Protein AF-A0A731MFJ1-F1 (afdb_monomer_lite)

Radius of gyration: 36.78 Å; chains: 1; bounding box: 55×28×122 Å

Secondary structure (DSSP, 8-state):
------------S-SSSSSS---HHHHHHHHHHHHHHHHHHHHHHHHHHHHHHHHHHHHHHHHHHHHHHHHHHHHHHHTT--HHHHHHHH---HHHHHHH-TT--

Structure (mmCIF, N/CA/C/O backbone):
data_AF-A0A731MFJ1-F1
#
_entry.id   AF-A0A731MFJ1-F1
#
loop_
_atom_site.group_PDB
_atom_site.id
_atom_site.type_symbol
_atom_site.label_atom_id
_atom_site.label_alt_id
_atom_site.label_comp_id
_atom_site.label_asym_id
_atom_site.label_entity_id
_atom_site.label_seq_id
_atom_site.pdbx_PDB_ins_code
_atom_site.Cartn_x
_atom_site.Cartn_y
_atom_site.Cartn_z
_atom_site.occupancy
_atom_site.B_iso_or_equiv
_atom_site.auth_seq_id
_atom_site.auth_comp_id
_atom_site.auth_asym_id
_atom_site.auth_atom_id
_atom_site.pdbx_PDB_model_num
ATOM 1 N N . MET A 1 1 ? -2.273 -7.564 -96.446 1.00 36.81 1 MET A N 1
ATOM 2 C CA . MET A 1 1 ? -1.324 -8.551 -95.887 1.00 36.81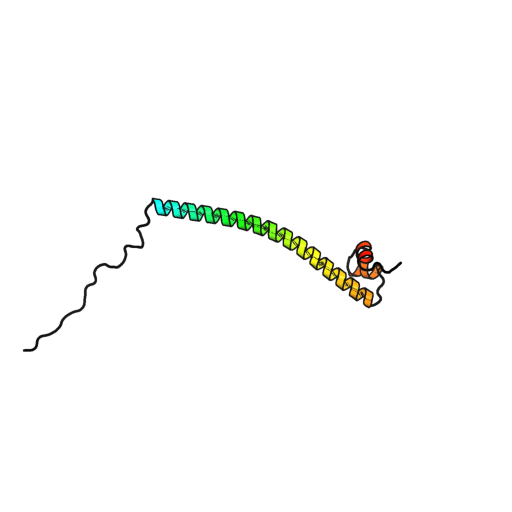 1 MET A CA 1
ATOM 3 C C . MET A 1 1 ? -1.504 -8.594 -94.372 1.00 36.81 1 MET A C 1
ATOM 5 O O . MET A 1 1 ? -1.485 -7.542 -93.750 1.00 36.81 1 MET A O 1
ATOM 9 N N . ARG A 1 2 ? -1.787 -9.775 -93.806 1.00 43.38 2 ARG A N 1
ATOM 10 C CA . ARG A 1 2 ? -1.858 -10.062 -92.358 1.00 43.38 2 ARG A CA 1
ATOM 11 C C . ARG A 1 2 ? -0.536 -10.711 -91.938 1.00 43.38 2 ARG A C 1
ATOM 13 O O . ARG A 1 2 ? -0.159 -11.627 -92.650 1.00 43.38 2 ARG A O 1
ATOM 20 N N . THR A 1 3 ? 0.050 -10.343 -90.794 1.00 36.81 3 THR A N 1
ATOM 21 C CA . THR A 1 3 ? 0.952 -11.179 -89.951 1.00 36.81 3 THR A CA 1
ATOM 22 C C . THR A 1 3 ? 1.199 -10.428 -88.626 1.00 36.81 3 THR A C 1
ATOM 24 O O . THR A 1 3 ? 1.773 -9.349 -88.647 1.00 36.81 3 THR A O 1
ATOM 27 N N . ALA A 1 4 ? 0.532 -10.769 -87.518 1.00 37.59 4 ALA A N 1
ATOM 28 C CA . ALA A 1 4 ? 0.879 -11.792 -86.510 1.00 37.59 4 ALA A CA 1
ATOM 29 C C . ALA A 1 4 ? 1.748 -11.244 -85.344 1.00 37.59 4 ALA A C 1
ATOM 31 O O . ALA A 1 4 ? 2.881 -10.827 -85.548 1.00 37.59 4 ALA A O 1
ATOM 32 N N . LYS A 1 5 ? 1.204 -11.266 -84.111 1.00 44.53 5 LYS A N 1
ATOM 33 C CA . LYS A 1 5 ? 1.943 -11.093 -82.838 1.00 44.53 5 LYS A CA 1
ATOM 34 C C . LYS A 1 5 ? 2.640 -12.409 -82.456 1.00 44.53 5 LYS A C 1
ATOM 36 O O . LYS A 1 5 ? 2.030 -13.463 -82.618 1.00 44.53 5 LYS A O 1
ATOM 41 N N . PRO A 1 6 ? 3.853 -12.352 -81.889 1.00 44.69 6 PRO A N 1
ATOM 42 C CA . PRO A 1 6 ? 4.123 -12.888 -80.536 1.00 44.69 6 PRO A CA 1
ATOM 43 C C . PRO A 1 6 ? 5.119 -11.957 -79.787 1.00 44.69 6 PRO A C 1
ATOM 45 O O . PRO A 1 6 ? 5.695 -11.073 -80.397 1.00 44.69 6 PRO A O 1
ATOM 48 N N . GLY A 1 7 ? 5.392 -11.982 -78.484 1.00 36.66 7 GLY A N 1
ATOM 49 C CA . GLY A 1 7 ? 5.159 -12.915 -77.393 1.00 36.66 7 GLY A CA 1
ATOM 50 C C . GLY A 1 7 ? 5.625 -12.260 -76.074 1.00 36.66 7 GLY A C 1
ATOM 51 O O . GLY A 1 7 ? 6.341 -11.260 -76.067 1.00 36.66 7 GLY A O 1
ATOM 52 N N . LYS A 1 8 ? 5.156 -12.801 -74.949 1.00 43.75 8 LYS A N 1
ATOM 53 C CA . LYS A 1 8 ? 5.502 -12.395 -73.580 1.00 43.75 8 LYS A CA 1
ATOM 54 C C . LYS A 1 8 ? 6.941 -12.822 -73.207 1.00 43.75 8 LYS A C 1
ATOM 56 O O . LYS A 1 8 ? 7.240 -13.999 -73.326 1.00 43.75 8 LYS A O 1
ATOM 61 N N . ILE A 1 9 ? 7.724 -11.851 -72.708 1.00 42.09 9 ILE A N 1
ATOM 62 C CA . ILE A 1 9 ? 8.683 -11.814 -71.565 1.00 42.09 9 ILE A CA 1
ATOM 63 C C . ILE A 1 9 ? 9.777 -12.910 -71.437 1.00 42.09 9 ILE A C 1
ATOM 65 O O . ILE A 1 9 ? 9.475 -14.097 -71.418 1.00 42.09 9 ILE A O 1
ATOM 69 N N . PRO A 1 10 ? 11.033 -12.506 -71.152 1.00 34.28 10 PRO A N 1
ATOM 70 C CA . PRO A 1 10 ? 11.646 -12.811 -69.847 1.00 34.28 10 PRO A CA 1
ATOM 71 C C . PRO A 1 10 ? 12.215 -11.506 -69.239 1.00 34.28 10 PRO A C 1
ATOM 73 O O . PRO A 1 10 ? 12.885 -10.737 -69.908 1.00 34.28 10 PRO A O 1
ATOM 76 N N . GLY A 1 11 ? 11.904 -11.099 -68.009 1.00 46.19 11 GLY A N 1
ATOM 77 C CA . GLY A 1 11 ? 12.194 -11.874 -66.815 1.00 46.19 11 GLY A CA 1
ATOM 78 C C . GLY A 1 11 ? 13.694 -11.820 -66.531 1.00 46.19 11 GLY A C 1
ATOM 79 O O . GLY A 1 11 ? 14.326 -12.867 -66.529 1.00 46.19 11 GLY A O 1
ATOM 80 N N . PHE A 1 12 ? 14.286 -10.632 -66.347 1.00 36.62 12 PHE A N 1
ATOM 81 C CA . PHE A 1 12 ? 15.670 -10.543 -65.880 1.00 36.62 12 PHE A CA 1
ATOM 82 C C . PHE A 1 12 ? 15.908 -9.296 -65.004 1.00 36.62 12 PHE A C 1
ATOM 84 O O . PHE A 1 12 ? 16.040 -8.179 -65.489 1.00 36.62 12 PHE A O 1
ATOM 91 N N . PHE A 1 13 ? 15.961 -9.549 -63.692 1.00 42.09 13 PHE A N 1
ATOM 92 C CA . PHE A 1 13 ? 16.746 -8.825 -62.686 1.00 42.09 13 PHE A CA 1
ATOM 93 C C . PHE A 1 13 ? 16.355 -7.377 -62.344 1.00 42.09 13 PHE A C 1
ATOM 95 O O . PHE A 1 13 ? 17.131 -6.442 -62.485 1.00 42.09 13 PHE A O 1
ATOM 102 N N . ALA A 1 14 ? 15.203 -7.218 -61.696 1.00 40.81 14 ALA A N 1
ATOM 103 C CA . ALA A 1 14 ? 15.079 -6.226 -60.620 1.00 40.81 14 ALA A CA 1
ATOM 104 C C . ALA A 1 14 ? 14.472 -6.873 -59.368 1.00 40.81 14 ALA A C 1
ATOM 106 O O . ALA A 1 14 ? 13.669 -6.289 -58.650 1.00 40.81 14 ALA A O 1
ATOM 107 N N . SER A 1 15 ? 14.832 -8.129 -59.120 1.00 43.53 15 SER A N 1
ATOM 108 C CA . SER A 1 15 ? 14.565 -8.792 -57.854 1.00 43.53 15 SER A CA 1
ATOM 109 C C . SER A 1 15 ? 15.898 -8.921 -57.139 1.00 43.53 15 SER A C 1
ATOM 111 O O . SER A 1 15 ? 16.801 -9.567 -57.663 1.00 43.53 15 SER A O 1
ATOM 113 N N . ARG A 1 16 ? 15.967 -8.377 -55.917 1.00 44.88 16 ARG A N 1
ATOM 114 C CA . ARG A 1 16 ? 16.876 -8.843 -54.857 1.00 44.88 16 ARG A CA 1
ATOM 115 C C . ARG A 1 16 ? 18.308 -8.290 -54.881 1.00 44.88 16 ARG A C 1
ATOM 117 O O . ARG A 1 16 ? 19.247 -9.035 -55.094 1.00 44.88 16 ARG A O 1
ATOM 124 N N . SER A 1 17 ? 18.491 -7.002 -54.578 1.00 46.62 17 SER A N 1
ATOM 125 C CA . SER A 1 17 ? 19.803 -6.501 -54.106 1.00 46.62 17 SER A CA 1
ATOM 126 C C . SER A 1 17 ? 19.711 -5.242 -53.236 1.00 46.62 17 SER A C 1
ATOM 128 O O . SER A 1 17 ? 20.537 -4.341 -53.312 1.00 46.62 17 SER A O 1
ATOM 130 N N . ARG A 1 18 ? 18.697 -5.168 -52.369 1.00 43.72 18 ARG A N 1
ATOM 131 C CA . ARG A 1 18 ? 18.711 -4.240 -51.223 1.00 43.72 18 ARG A CA 1
ATOM 132 C C . ARG A 1 18 ? 18.473 -4.931 -49.882 1.00 43.72 18 ARG A C 1
ATOM 134 O O . ARG A 1 18 ? 18.235 -4.270 -48.887 1.00 43.72 18 ARG A O 1
ATOM 141 N N . GLU A 1 19 ? 18.574 -6.257 -49.853 1.00 47.12 19 GLU A N 1
ATOM 142 C CA . GLU A 1 19 ? 18.397 -7.035 -48.622 1.00 47.12 19 GLU A CA 1
ATOM 143 C C . GLU A 1 19 ? 19.717 -7.464 -47.972 1.00 47.12 19 GLU A C 1
ATOM 145 O O . GLU A 1 19 ? 19.676 -8.024 -46.889 1.00 47.12 19 GLU A O 1
ATOM 150 N N . ASN A 1 20 ? 20.892 -7.205 -48.565 1.00 55.38 20 ASN A N 1
ATOM 151 C CA . ASN A 1 20 ? 22.144 -7.757 -48.020 1.00 55.38 20 ASN A CA 1
ATOM 152 C C . ASN A 1 20 ? 23.403 -6.887 -48.164 1.00 55.38 20 ASN A C 1
ATOM 154 O O . ASN A 1 20 ? 24.513 -7.410 -48.151 1.00 55.38 20 ASN A O 1
ATOM 158 N N . SER A 1 21 ? 23.266 -5.563 -48.235 1.00 54.94 21 SER A N 1
ATOM 159 C CA . SER A 1 21 ? 24.421 -4.653 -48.290 1.00 54.94 21 SER A CA 1
ATOM 160 C C . SER A 1 21 ? 24.621 -3.856 -46.995 1.00 54.94 21 SER A C 1
ATOM 162 O O . SER A 1 21 ? 25.126 -2.743 -47.044 1.00 54.94 21 SER A O 1
ATOM 164 N N . MET A 1 22 ? 24.243 -4.399 -45.833 1.00 59.84 22 MET A N 1
ATOM 165 C CA . MET A 1 22 ? 24.788 -3.860 -44.583 1.00 59.84 22 MET A CA 1
ATOM 166 C C . MET A 1 22 ? 26.257 -4.262 -44.519 1.00 59.84 22 MET A C 1
ATOM 168 O O . MET A 1 22 ? 26.573 -5.459 -44.432 1.00 59.84 22 MET A O 1
ATOM 172 N N . THR A 1 23 ? 27.131 -3.265 -44.600 1.00 80.69 23 THR A N 1
ATOM 173 C CA . THR A 1 23 ? 28.571 -3.400 -44.399 1.00 80.69 23 THR A CA 1
ATOM 174 C C . THR A 1 23 ? 28.842 -4.020 -43.028 1.00 80.69 23 THR A C 1
ATOM 176 O O . THR A 1 23 ? 28.030 -3.937 -42.102 1.00 80.69 23 THR A O 1
ATOM 179 N N . LEU A 1 24 ? 29.996 -4.669 -42.873 1.00 73.62 24 LEU A N 1
ATOM 180 C CA . LEU A 1 24 ? 30.391 -5.245 -41.585 1.00 73.62 24 LEU A CA 1
ATOM 181 C C . LEU A 1 24 ? 30.369 -4.189 -40.462 1.00 73.62 24 LEU A C 1
ATOM 183 O O . LEU A 1 24 ? 29.963 -4.500 -39.347 1.00 73.62 24 LEU A O 1
ATOM 187 N N . ALA A 1 25 ? 30.725 -2.942 -40.785 1.00 72.75 25 ALA A N 1
ATOM 188 C CA . ALA A 1 25 ? 30.677 -1.807 -39.869 1.00 72.75 25 ALA A CA 1
ATOM 189 C C . ALA A 1 25 ? 29.247 -1.487 -39.405 1.00 72.75 25 ALA A C 1
ATOM 191 O O . ALA A 1 25 ? 29.003 -1.390 -38.205 1.00 72.75 25 ALA A O 1
ATOM 192 N N . GLU A 1 26 ? 28.281 -1.400 -40.321 1.00 76.25 26 GLU A N 1
ATOM 193 C CA . GLU A 1 26 ? 26.888 -1.118 -39.956 1.00 76.25 26 GLU A CA 1
ATOM 194 C C . GLU A 1 26 ? 26.276 -2.254 -39.125 1.00 76.25 26 GLU A C 1
ATOM 196 O O . GLU A 1 26 ? 25.544 -1.995 -38.174 1.00 76.25 26 GLU A O 1
ATOM 201 N N . ARG A 1 27 ? 26.629 -3.518 -39.407 1.00 76.38 27 ARG A N 1
ATOM 202 C CA . ARG A 1 27 ? 26.192 -4.660 -38.580 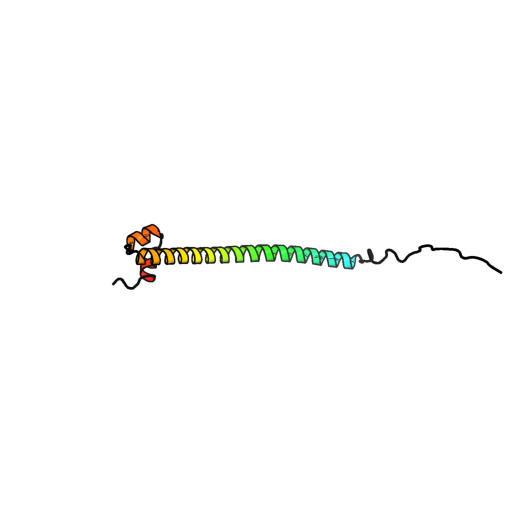1.00 76.38 27 ARG A CA 1
ATOM 203 C C . ARG A 1 27 ? 26.752 -4.606 -37.159 1.00 76.38 27 ARG A C 1
ATOM 205 O O . ARG A 1 27 ? 26.060 -5.018 -36.233 1.00 76.38 27 ARG A O 1
ATOM 212 N N . LEU A 1 28 ? 27.991 -4.147 -36.985 1.00 76.69 28 LEU A N 1
ATOM 213 C CA . LEU A 1 28 ? 28.612 -4.004 -35.665 1.00 76.69 28 LEU A CA 1
ATOM 214 C C . LEU A 1 28 ? 27.978 -2.858 -34.870 1.00 76.69 28 LEU A C 1
ATOM 216 O O . LEU A 1 28 ? 27.688 -3.037 -33.691 1.00 76.69 28 LEU A O 1
ATOM 220 N N . ILE A 1 29 ? 27.694 -1.727 -35.521 1.00 80.75 29 ILE A N 1
ATOM 221 C CA . ILE A 1 29 ? 26.997 -0.591 -34.898 1.00 80.75 29 ILE A CA 1
ATOM 222 C C . ILE A 1 29 ? 25.579 -0.997 -34.482 1.00 80.75 29 ILE A C 1
ATOM 224 O O . ILE A 1 29 ? 25.176 -0.728 -33.355 1.00 80.75 29 ILE A O 1
ATOM 228 N N . GLN A 1 30 ? 24.850 -1.699 -35.356 1.00 79.69 30 GLN A N 1
ATOM 229 C CA . GLN A 1 30 ? 23.502 -2.185 -35.062 1.00 79.69 30 GLN A CA 1
ATOM 230 C C . GLN A 1 30 ? 23.500 -3.134 -33.858 1.00 79.69 30 GLN A C 1
ATOM 232 O O . GLN A 1 30 ? 22.697 -2.967 -32.950 1.00 79.69 30 GLN A O 1
ATOM 237 N N . LYS A 1 31 ? 24.431 -4.098 -33.818 1.00 80.00 31 LYS A N 1
ATOM 238 C CA . LYS A 1 31 ? 24.552 -5.031 -32.690 1.00 80.00 31 LYS A CA 1
ATOM 239 C C . LYS A 1 31 ? 24.910 -4.323 -31.389 1.00 80.00 31 LYS A C 1
ATOM 241 O O . LYS A 1 31 ? 24.271 -4.598 -30.385 1.00 80.00 31 LYS A O 1
ATOM 246 N N . GLY A 1 32 ? 25.869 -3.397 -31.412 1.00 82.12 32 GLY A N 1
ATOM 247 C CA . GLY A 1 32 ? 26.240 -2.628 -30.222 1.00 82.12 32 GLY A CA 1
ATOM 248 C C . GLY A 1 32 ? 25.091 -1.759 -29.704 1.00 82.12 32 GLY A C 1
ATOM 249 O O . GLY A 1 32 ? 24.877 -1.678 -28.497 1.00 82.12 32 GLY A O 1
ATOM 250 N N . PHE A 1 33 ? 24.307 -1.162 -30.606 1.00 84.31 33 PHE A N 1
ATOM 251 C CA . PHE A 1 33 ? 23.103 -0.419 -30.239 1.00 84.31 33 PHE A CA 1
ATOM 252 C C . PHE A 1 33 ? 22.012 -1.337 -29.678 1.00 84.31 33 PHE A C 1
ATOM 254 O O . PHE A 1 33 ? 21.441 -1.032 -28.637 1.00 84.31 33 PHE A O 1
ATOM 261 N N . ASP A 1 34 ? 21.744 -2.473 -30.324 1.00 80.44 34 ASP A N 1
ATOM 262 C CA . ASP A 1 34 ? 20.730 -3.433 -29.880 1.00 80.44 34 ASP A CA 1
ATOM 263 C C . ASP A 1 34 ? 21.087 -4.058 -28.525 1.00 80.44 34 ASP A C 1
ATOM 265 O O . ASP A 1 34 ? 20.204 -4.263 -27.692 1.00 80.44 34 ASP A O 1
ATOM 269 N N . GLU A 1 35 ? 22.364 -4.371 -28.296 1.00 82.12 35 GLU A N 1
ATOM 270 C CA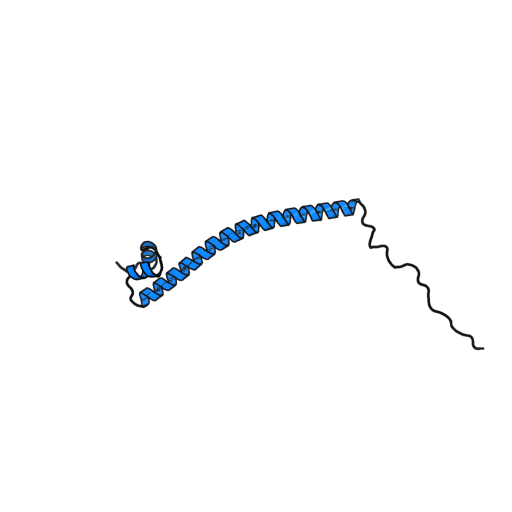 . GLU A 1 35 ? 22.872 -4.900 -27.027 1.00 82.12 35 GLU A CA 1
ATOM 271 C C . GLU A 1 35 ? 22.811 -3.831 -25.933 1.00 82.12 35 GLU A C 1
ATOM 273 O O . GLU A 1 35 ? 22.169 -4.064 -24.910 1.00 82.12 35 GLU A O 1
ATOM 278 N N . GLY A 1 36 ? 23.346 -2.631 -26.181 1.00 82.50 36 GLY A N 1
ATOM 279 C CA . GLY A 1 36 ? 23.299 -1.529 -25.217 1.00 82.50 36 GLY A CA 1
ATOM 280 C C . GLY A 1 36 ? 21.873 -1.080 -24.883 1.00 82.50 36 GLY A C 1
ATOM 281 O O . GLY A 1 36 ? 21.560 -0.812 -23.724 1.00 82.50 36 GLY A O 1
ATOM 282 N N . PHE A 1 37 ? 20.971 -1.059 -25.869 1.00 83.25 37 PHE A N 1
ATOM 283 C CA . PHE A 1 37 ? 19.558 -0.761 -25.648 1.00 83.25 37 PHE A CA 1
ATOM 284 C C . PHE A 1 37 ? 18.868 -1.873 -24.859 1.00 83.25 37 PHE A C 1
ATOM 286 O O . PHE A 1 37 ? 18.120 -1.581 -23.929 1.00 83.25 37 PHE A O 1
ATOM 293 N N . LYS A 1 38 ? 19.114 -3.150 -25.183 1.00 80.31 38 LYS A N 1
ATOM 294 C CA . LYS A 1 38 ? 18.535 -4.273 -24.431 1.00 80.31 38 LYS A CA 1
ATOM 295 C C . LYS A 1 38 ? 19.013 -4.300 -22.990 1.00 80.31 38 LYS A C 1
ATOM 297 O O . LYS A 1 38 ? 18.186 -4.523 -22.111 1.00 80.31 38 LYS A O 1
ATOM 302 N N . GLU A 1 39 ? 20.303 -4.106 -22.747 1.00 79.62 39 GLU A N 1
ATOM 303 C CA . GLU A 1 39 ? 20.864 -4.101 -21.396 1.00 79.62 39 GLU A CA 1
ATOM 304 C C . GLU A 1 39 ? 20.368 -2.890 -20.611 1.00 79.62 39 GLU A C 1
ATOM 306 O O . GLU A 1 39 ? 19.728 -3.073 -19.576 1.00 79.62 39 GLU A O 1
ATOM 311 N N . GLY A 1 40 ? 20.512 -1.678 -21.156 1.00 80.94 40 GLY A N 1
ATOM 312 C CA . GLY A 1 40 ? 20.052 -0.454 -20.498 1.00 80.94 40 GLY A CA 1
ATOM 313 C C . GLY A 1 40 ? 18.543 -0.439 -20.238 1.00 80.94 40 GLY A C 1
ATOM 314 O O . GLY A 1 40 ? 18.103 -0.048 -19.158 1.00 80.94 40 GLY A O 1
ATOM 315 N N . PHE A 1 41 ? 17.731 -0.928 -21.182 1.00 80.12 41 PHE A N 1
ATOM 316 C CA . PHE A 1 41 ? 16.288 -1.055 -20.981 1.00 80.12 41 PHE A CA 1
ATOM 317 C C . PHE A 1 41 ? 15.960 -2.121 -19.939 1.00 80.12 41 PHE A C 1
ATOM 319 O O . PHE A 1 41 ? 15.115 -1.896 -19.081 1.00 80.12 41 PHE A O 1
ATOM 326 N N . LYS A 1 42 ? 16.611 -3.287 -19.981 1.00 78.44 42 LYS A N 1
ATOM 327 C CA . LYS A 1 42 ? 16.326 -4.379 -19.046 1.00 78.44 42 LYS A CA 1
ATOM 328 C C . LYS A 1 42 ? 16.731 -4.020 -17.623 1.00 78.44 42 LYS A C 1
ATOM 330 O O . LYS A 1 42 ? 15.978 -4.338 -16.709 1.00 78.44 42 LYS A O 1
ATOM 335 N N . GLU A 1 43 ? 17.877 -3.378 -17.431 1.00 77.81 43 GLU A N 1
ATOM 336 C CA . GLU A 1 43 ? 18.334 -2.930 -16.115 1.00 77.81 43 GLU A CA 1
ATOM 337 C C . GLU A 1 43 ? 17.496 -1.754 -15.620 1.00 77.81 43 GLU A C 1
ATOM 339 O O . GLU A 1 43 ? 16.845 -1.878 -14.583 1.00 77.81 43 GLU A O 1
ATOM 344 N N . GLY A 1 44 ? 17.380 -0.683 -16.411 1.00 79.50 44 GLY A N 1
ATOM 345 C CA . GLY A 1 44 ? 16.613 0.503 -16.031 1.00 79.50 44 GLY A CA 1
ATOM 346 C C . GLY A 1 44 ? 15.131 0.212 -15.783 1.00 79.50 44 GLY A C 1
ATOM 347 O O . GLY A 1 44 ? 14.558 0.692 -14.806 1.00 79.50 44 GLY A O 1
ATOM 348 N N . PHE A 1 45 ? 14.503 -0.631 -16.611 1.00 79.44 45 PHE A N 1
ATOM 349 C CA . PHE A 1 45 ? 13.118 -1.047 -16.394 1.00 79.44 45 PHE A CA 1
ATOM 350 C C . PHE A 1 45 ? 12.992 -1.943 -15.167 1.00 79.44 45 PHE A C 1
ATOM 352 O O . PHE A 1 45 ? 12.076 -1.761 -14.376 1.00 79.44 45 PHE A O 1
ATOM 359 N N . LYS A 1 46 ? 13.889 -2.917 -14.976 1.00 75.38 46 LYS A N 1
ATOM 360 C CA . LYS A 1 46 ? 13.790 -3.843 -13.844 1.00 75.38 46 LYS A CA 1
ATOM 361 C C . LYS A 1 46 ? 14.011 -3.132 -12.516 1.00 75.38 46 LYS A C 1
ATOM 363 O O . LYS A 1 46 ? 13.283 -3.429 -11.575 1.00 75.38 46 LYS A O 1
ATOM 368 N N . GLU A 1 47 ? 14.979 -2.229 -12.431 1.00 76.12 47 GLU A N 1
ATOM 369 C CA . GLU A 1 47 ? 15.247 -1.463 -11.212 1.00 76.12 47 GLU A CA 1
ATOM 370 C C . GLU A 1 47 ? 14.158 -0.421 -10.974 1.00 76.12 47 GLU A C 1
ATOM 372 O O . GLU A 1 47 ? 13.481 -0.484 -9.948 1.00 76.12 47 GLU A O 1
ATOM 377 N N . GLY A 1 48 ? 13.879 0.434 -11.963 1.00 80.12 48 GLY A N 1
ATOM 378 C CA . GLY A 1 48 ? 12.866 1.481 -11.840 1.00 80.12 48 GLY A CA 1
ATOM 379 C C . GLY A 1 48 ? 11.461 0.934 -11.578 1.00 80.12 48 GLY A C 1
ATOM 380 O O . GLY A 1 48 ? 10.744 1.446 -10.719 1.00 80.12 48 GLY A O 1
ATOM 381 N N . PHE A 1 49 ? 11.069 -0.153 -12.252 1.00 80.00 49 PHE A N 1
ATOM 382 C CA . PHE A 1 49 ? 9.783 -0.802 -11.997 1.00 80.00 49 PHE A CA 1
ATOM 383 C C . PHE A 1 49 ? 9.764 -1.473 -10.628 1.00 80.00 49 PHE A C 1
ATOM 385 O O . PHE A 1 49 ? 8.788 -1.334 -9.903 1.00 80.00 49 PHE A O 1
ATOM 392 N N . LYS A 1 50 ? 10.816 -2.203 -10.239 1.00 75.25 50 LYS A N 1
ATOM 393 C CA . LYS A 1 50 ? 10.819 -2.924 -8.961 1.00 75.25 50 LYS A CA 1
ATOM 394 C C . LYS A 1 50 ? 10.795 -1.968 -7.775 1.00 75.25 50 LYS A C 1
ATOM 396 O O . LYS A 1 50 ? 10.071 -2.243 -6.822 1.00 75.25 50 LYS A O 1
ATOM 401 N N . GLU A 1 51 ? 11.561 -0.884 -7.817 1.00 76.00 51 GLU A N 1
ATOM 402 C CA . GLU A 1 51 ? 11.578 0.112 -6.744 1.00 76.00 51 GLU A CA 1
ATOM 403 C C . GLU A 1 51 ? 10.294 0.937 -6.743 1.00 76.00 51 GLU A C 1
ATOM 405 O O . GLU A 1 51 ? 9.563 0.912 -5.751 1.00 76.00 51 GLU A O 1
ATOM 410 N N . GLY A 1 52 ? 9.938 1.543 -7.880 1.00 81.81 52 GLY A N 1
ATOM 411 C CA . GLY A 1 52 ? 8.741 2.377 -7.989 1.00 81.81 52 GLY A CA 1
ATOM 412 C C . GLY A 1 52 ? 7.449 1.614 -7.691 1.00 81.81 52 GLY A C 1
ATOM 413 O O . GLY A 1 52 ? 6.590 2.105 -6.959 1.00 81.81 52 GLY A O 1
ATOM 414 N N . PHE A 1 53 ? 7.319 0.377 -8.183 1.00 82.25 53 PHE A N 1
ATOM 415 C CA . PHE A 1 53 ? 6.159 -0.461 -7.884 1.00 82.25 53 PHE A CA 1
ATOM 416 C C . PHE A 1 53 ? 6.142 -0.884 -6.418 1.00 82.25 53 PHE A C 1
ATOM 418 O O . PHE A 1 53 ? 5.095 -0.821 -5.787 1.00 82.25 53 PHE A O 1
ATOM 425 N N . LYS A 1 54 ? 7.273 -1.309 -5.842 1.00 78.75 54 LYS A N 1
ATOM 426 C CA . LYS A 1 54 ? 7.296 -1.785 -4.452 1.00 78.75 54 LYS A CA 1
ATOM 427 C C . LYS A 1 54 ? 6.988 -0.663 -3.465 1.00 78.75 54 LYS A C 1
ATOM 429 O O . LYS A 1 54 ? 6.238 -0.898 -2.518 1.00 78.75 54 LYS A O 1
AT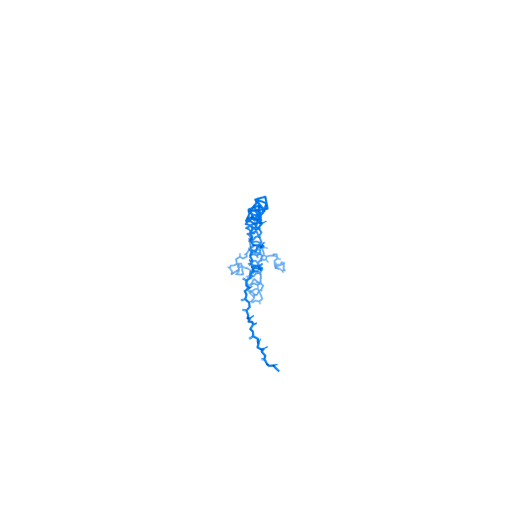OM 434 N N . GLU A 1 55 ? 7.552 0.522 -3.665 1.00 78.62 55 GLU A N 1
ATOM 435 C CA . GLU A 1 55 ? 7.290 1.674 -2.802 1.00 78.62 55 GLU A CA 1
ATOM 436 C C . GLU A 1 55 ? 5.874 2.205 -3.004 1.00 78.62 55 GLU A C 1
ATOM 438 O O . GLU A 1 55 ? 5.108 2.260 -2.039 1.00 78.62 55 GLU A O 1
ATOM 443 N N . GLY A 1 56 ? 5.479 2.468 -4.254 1.00 84.50 56 GLY A N 1
ATOM 444 C CA . GLY A 1 56 ? 4.149 2.979 -4.577 1.00 84.50 56 GLY A CA 1
ATOM 445 C C . GLY A 1 56 ? 3.028 2.028 -4.157 1.00 84.50 56 GLY A C 1
ATOM 446 O O . GLY A 1 56 ? 2.040 2.456 -3.563 1.00 84.50 56 GLY A O 1
ATOM 447 N N . PHE A 1 57 ? 3.197 0.721 -4.377 1.00 84.50 57 PHE A N 1
ATOM 448 C CA . PHE A 1 57 ? 2.222 -0.282 -3.950 1.00 84.50 57 PHE A CA 1
ATOM 449 C C . PHE A 1 57 ? 2.150 -0.386 -2.427 1.00 84.50 57 PHE A C 1
ATOM 451 O O . PHE A 1 57 ? 1.058 -0.428 -1.870 1.00 84.50 57 PHE A O 1
ATOM 458 N N . LYS A 1 58 ? 3.290 -0.403 -1.724 1.00 81.19 58 LYS A N 1
ATOM 459 C CA . LYS A 1 58 ? 3.301 -0.509 -0.258 1.00 81.19 58 LYS A CA 1
ATOM 460 C C . LYS A 1 58 ? 2.684 0.721 0.398 1.00 81.19 58 LYS A C 1
ATOM 462 O O . LYS A 1 58 ? 1.950 0.576 1.374 1.00 81.19 58 LYS A O 1
ATOM 467 N N . GLU A 1 59 ? 2.983 1.915 -0.102 1.00 82.75 59 GLU A N 1
ATOM 468 C CA . GLU A 1 59 ? 2.415 3.150 0.430 1.00 82.75 59 GLU A CA 1
ATOM 469 C C . GLU A 1 59 ? 0.929 3.278 0.077 1.00 82.75 59 GLU A C 1
ATOM 471 O O . GLU A 1 59 ? 0.116 3.539 0.964 1.00 82.75 59 GLU A O 1
ATOM 476 N N . GLY A 1 60 ? 0.557 3.011 -1.178 1.00 85.44 60 GLY A N 1
ATOM 477 C CA . GLY A 1 60 ? -0.832 3.037 -1.634 1.00 85.44 60 GLY A CA 1
ATOM 478 C C . GLY A 1 60 ? -1.708 2.022 -0.902 1.00 85.44 60 GLY A C 1
ATOM 479 O O . GLY A 1 60 ? -2.782 2.372 -0.422 1.00 85.44 60 GLY A O 1
ATOM 480 N N . PHE A 1 61 ? -1.223 0.791 -0.724 1.00 84.56 61 PHE A N 1
ATOM 481 C CA . PHE A 1 61 ? -1.945 -0.247 0.011 1.00 84.56 61 PHE A CA 1
ATOM 482 C C . PHE A 1 61 ? -2.139 0.127 1.483 1.00 84.56 61 PHE A C 1
ATOM 484 O O . PHE A 1 61 ? -3.232 -0.033 2.017 1.00 84.56 61 PHE A O 1
ATOM 491 N N . LYS A 1 62 ? -1.105 0.670 2.140 1.00 82.19 62 LYS A N 1
ATOM 492 C CA . LYS A 1 62 ? -1.221 1.143 3.527 1.00 82.19 62 LYS A CA 1
ATOM 493 C C . LYS A 1 62 ? -2.223 2.285 3.661 1.00 82.19 62 LYS A C 1
ATOM 495 O O . LYS A 1 62 ? -3.041 2.244 4.573 1.00 82.19 62 LYS A O 1
ATOM 500 N N . LYS A 1 63 ? -2.169 3.282 2.770 1.00 83.94 63 LYS A N 1
ATOM 501 C CA . LYS A 1 63 ? -3.115 4.409 2.774 1.00 83.94 63 LYS A CA 1
ATOM 502 C C . LYS A 1 63 ? -4.544 3.926 2.538 1.00 83.94 63 LYS A C 1
ATOM 504 O O . LYS A 1 63 ? -5.408 4.241 3.344 1.00 83.94 63 LYS A O 1
ATOM 509 N N . GLY A 1 64 ? -4.764 3.092 1.522 1.00 85.75 64 GLY A N 1
ATOM 510 C CA . GLY A 1 64 ? -6.089 2.557 1.206 1.00 85.75 64 GLY A CA 1
ATOM 511 C C . GLY A 1 64 ? -6.665 1.680 2.319 1.00 85.75 64 GLY A C 1
ATOM 512 O O . GLY A 1 64 ? -7.819 1.845 2.696 1.00 85.75 64 GLY A O 1
ATOM 513 N N . ALA A 1 65 ? -5.862 0.790 2.912 1.00 85.12 65 ALA A N 1
ATOM 514 C CA . ALA A 1 65 ? -6.309 -0.022 4.045 1.00 85.12 65 ALA A CA 1
ATOM 515 C C . ALA A 1 65 ? -6.704 0.845 5.251 1.00 85.12 65 ALA A C 1
ATOM 517 O O . ALA A 1 65 ? -7.706 0.578 5.913 1.00 85.12 65 ALA A O 1
ATOM 518 N N . LEU A 1 66 ? -5.937 1.906 5.509 1.00 84.38 66 LEU A N 1
ATOM 519 C CA . LEU A 1 66 ? -6.193 2.827 6.607 1.00 84.38 66 LEU A CA 1
ATOM 520 C C . LEU A 1 66 ? -7.428 3.702 6.336 1.00 84.38 66 LEU A C 1
ATOM 522 O O . LEU A 1 66 ? -8.209 3.937 7.250 1.00 84.38 66 LEU A O 1
ATOM 526 N N . GLU A 1 67 ? -7.664 4.127 5.095 1.00 85.44 67 GLU A N 1
ATOM 527 C CA . GLU A 1 67 ? -8.901 4.810 4.687 1.00 85.44 67 GLU A CA 1
ATOM 528 C C . GLU A 1 67 ? -10.133 3.918 4.855 1.00 85.44 67 GLU A C 1
ATOM 530 O O . GLU A 1 67 ? -11.108 4.343 5.470 1.00 85.44 67 GLU A O 1
ATOM 535 N N . VAL A 1 68 ? -10.074 2.660 4.412 1.00 87.50 68 VAL A N 1
ATOM 536 C CA . VAL A 1 68 ? -11.178 1.704 4.597 1.00 87.50 68 VAL A CA 1
ATOM 537 C C . VAL A 1 68 ? -11.461 1.469 6.083 1.00 87.50 68 VAL A C 1
ATOM 539 O O . VAL A 1 68 ? -12.621 1.460 6.497 1.00 87.50 68 VAL A O 1
ATOM 542 N N . ALA A 1 69 ? -10.417 1.323 6.904 1.00 85.19 69 ALA A N 1
ATOM 543 C CA . ALA A 1 69 ? -10.567 1.176 8.349 1.00 85.19 69 ALA A CA 1
ATOM 544 C C . ALA A 1 69 ? -11.212 2.419 8.989 1.00 85.19 69 ALA A C 1
ATOM 546 O O . ALA A 1 69 ? -12.085 2.288 9.847 1.00 85.19 69 ALA A O 1
ATOM 547 N N . ARG A 1 70 ? -10.841 3.624 8.534 1.00 84.56 70 ARG A N 1
ATOM 548 C CA . ARG A 1 70 ? -11.451 4.891 8.971 1.00 84.56 70 ARG A CA 1
ATOM 549 C C . ARG A 1 70 ? -12.922 4.987 8.591 1.00 84.56 70 ARG A C 1
ATOM 551 O O . ARG A 1 70 ? -13.741 5.343 9.432 1.00 84.56 70 ARG A O 1
ATOM 558 N N . GLU A 1 71 ? -13.272 4.650 7.354 1.00 87.12 71 GLU A N 1
ATOM 559 C CA . GLU A 1 71 ? -14.669 4.641 6.914 1.00 87.12 71 GLU A CA 1
ATOM 560 C C . GLU A 1 71 ? -15.510 3.649 7.718 1.00 87.12 71 GLU A C 1
ATOM 562 O O . GLU A 1 71 ? -16.623 3.974 8.137 1.00 87.12 71 GLU A O 1
ATOM 567 N N . ALA A 1 72 ? -14.976 2.448 7.958 1.00 87.12 72 ALA A N 1
ATOM 568 C CA . ALA A 1 72 ? -15.628 1.453 8.797 1.00 87.12 72 ALA A CA 1
ATOM 569 C C . ALA A 1 72 ? -15.838 1.988 10.221 1.00 87.12 72 ALA A C 1
ATOM 571 O O . ALA A 1 72 ? -16.938 1.864 10.756 1.00 87.12 72 ALA A O 1
ATOM 572 N N . ALA A 1 73 ? -14.832 2.649 10.801 1.00 86.00 73 ALA A N 1
ATOM 573 C CA . ALA A 1 73 ? -14.936 3.261 12.122 1.00 86.00 73 ALA A CA 1
ATOM 574 C C . ALA A 1 73 ? -16.028 4.338 12.186 1.00 86.00 73 ALA A C 1
ATOM 576 O O . ALA A 1 73 ? -16.813 4.345 13.132 1.00 86.00 73 ALA A O 1
ATOM 577 N N . CYS A 1 74 ? -16.131 5.204 11.171 1.00 84.56 74 CYS A N 1
ATOM 578 C CA . CYS A 1 74 ? -17.202 6.202 11.088 1.00 84.56 74 CY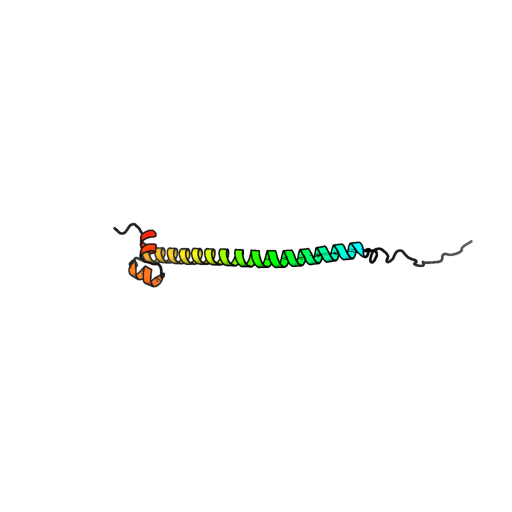S A CA 1
ATOM 579 C C . CYS A 1 74 ? -18.583 5.543 11.050 1.00 84.56 74 CYS A C 1
ATOM 581 O O . CYS A 1 74 ? -19.438 5.885 11.860 1.00 84.56 74 CYS A O 1
ATOM 583 N N . ARG A 1 75 ? -18.781 4.543 10.179 1.00 87.06 75 ARG A N 1
ATOM 584 C CA . ARG A 1 75 ? -20.072 3.844 10.064 1.00 87.06 75 ARG A CA 1
ATOM 585 C C . ARG A 1 75 ? -20.467 3.140 11.359 1.00 87.06 75 ARG A C 1
ATOM 587 O O . ARG A 1 75 ? -21.629 3.182 11.742 1.00 87.06 75 ARG A O 1
ATOM 594 N N . LEU A 1 76 ? -19.515 2.492 12.032 1.00 87.94 76 LEU A N 1
ATOM 595 C CA . LEU A 1 76 ? -19.773 1.825 13.311 1.00 87.94 76 LEU A CA 1
ATOM 596 C C . LEU A 1 76 ? -20.137 2.837 14.405 1.00 87.94 76 LEU A C 1
ATOM 598 O O . LEU A 1 76 ? -21.035 2.579 15.206 1.00 87.94 76 LEU A O 1
ATOM 602 N N . ARG A 1 77 ? -19.497 4.010 14.407 1.00 84.62 77 ARG A N 1
ATOM 603 C CA . ARG A 1 77 ? -19.840 5.092 15.332 1.00 84.62 77 ARG A CA 1
ATOM 604 C C . ARG A 1 77 ? -21.230 5.661 15.074 1.00 84.62 77 ARG A C 1
ATOM 606 O O . ARG A 1 77 ? -21.975 5.862 16.026 1.00 84.62 77 ARG A O 1
ATOM 613 N N . ASP A 1 78 ? -21.610 5.848 13.813 1.00 85.50 78 ASP A N 1
ATOM 614 C CA . ASP A 1 78 ? -22.957 6.307 13.449 1.00 85.50 78 ASP A CA 1
ATOM 615 C C . ASP A 1 78 ? -24.040 5.302 13.889 1.00 85.50 78 ASP A C 1
ATOM 617 O O . ASP A 1 78 ? -25.173 5.679 14.179 1.00 85.50 78 ASP A O 1
ATOM 621 N N . MET A 1 79 ? -23.684 4.017 14.005 1.00 86.81 79 MET A N 1
ATOM 622 C CA . MET A 1 79 ? -24.538 2.969 14.578 1.00 86.81 79 MET A CA 1
ATOM 623 C C . MET A 1 79 ? -24.574 2.971 16.119 1.00 86.81 79 MET A C 1
ATOM 625 O O . MET A 1 79 ? -25.227 2.110 16.709 1.00 86.81 79 MET A O 1
ATOM 629 N N . GLY A 1 80 ? -23.877 3.896 16.784 1.00 84.69 80 GLY A N 1
ATOM 630 C CA . GLY A 1 80 ? -23.843 4.025 18.243 1.00 84.69 80 GLY A CA 1
ATOM 631 C C . GLY A 1 80 ? -22.905 3.042 18.947 1.00 84.69 80 GLY A C 1
ATOM 632 O O . GLY A 1 80 ? -23.107 2.737 20.122 1.00 84.69 80 GLY A O 1
ATOM 633 N N . TRP A 1 81 ? -21.904 2.498 18.247 1.00 86.31 81 TRP A N 1
ATOM 634 C CA . TRP A 1 81 ? -20.894 1.647 18.880 1.00 86.31 81 TRP A CA 1
ATOM 635 C C . TRP A 1 81 ? -19.933 2.476 19.729 1.00 86.31 81 TRP A C 1
ATOM 637 O O . TRP A 1 81 ? -19.577 3.594 19.363 1.00 86.31 81 TRP A O 1
ATOM 647 N N . THR A 1 82 ? -19.471 1.901 20.843 1.00 85.19 82 THR A N 1
ATOM 648 C CA . THR A 1 82 ? -18.470 2.555 21.691 1.00 85.19 82 THR A CA 1
ATOM 649 C C . THR A 1 82 ? -17.086 2.528 21.029 1.00 85.19 82 THR A C 1
ATOM 651 O O . THR A 1 82 ? -16.788 1.590 20.272 1.00 85.19 82 THR A O 1
ATOM 654 N N . PRO A 1 83 ? -16.212 3.509 21.315 1.00 81.25 83 PRO A N 1
ATOM 655 C CA . PRO A 1 83 ? -14.873 3.582 20.731 1.00 81.25 83 PRO A CA 1
ATOM 656 C C . PRO A 1 83 ? -14.041 2.309 20.939 1.00 81.25 83 PRO A C 1
ATOM 658 O O . PRO A 1 83 ? -13.301 1.909 20.042 1.00 81.25 83 PRO A O 1
ATOM 661 N N . GLU A 1 84 ? -14.206 1.617 22.070 1.00 84.19 84 GLU A N 1
ATOM 662 C CA . GLU A 1 84 ? -13.484 0.375 22.383 1.00 84.19 84 GLU A CA 1
ATOM 663 C C . GLU A 1 84 ? -13.886 -0.765 21.442 1.00 84.19 84 GLU A C 1
ATOM 665 O O . GLU A 1 84 ? -13.033 -1.497 20.939 1.00 84.19 84 GLU A O 1
ATOM 670 N N . ARG A 1 85 ? -15.186 -0.897 21.147 1.00 83.94 85 ARG A N 1
ATOM 671 C CA . ARG A 1 85 ? -15.683 -1.911 20.205 1.00 83.94 85 ARG A CA 1
ATOM 672 C C . ARG A 1 85 ? -15.295 -1.598 18.766 1.00 83.94 85 ARG A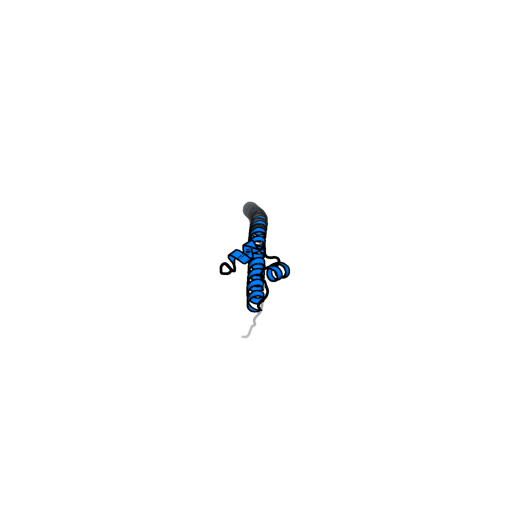 C 1
ATOM 674 O O . ARG A 1 85 ? -15.035 -2.510 17.985 1.00 83.94 85 ARG A O 1
ATOM 681 N N . ILE A 1 86 ? -15.243 -0.318 18.407 1.00 85.31 86 ILE A N 1
ATOM 682 C CA . ILE A 1 86 ? -14.756 0.114 17.092 1.00 85.31 86 ILE A CA 1
ATOM 683 C C . ILE A 1 86 ? -13.272 -0.234 16.947 1.00 85.31 86 ILE A C 1
ATOM 685 O O . ILE A 1 86 ? -12.854 -0.696 15.884 1.00 85.31 86 ILE A O 1
ATOM 689 N N . GLN A 1 87 ? -12.493 -0.074 18.018 1.00 86.00 87 GLN A N 1
ATOM 690 C CA . GLN A 1 87 ? -11.085 -0.452 18.059 1.00 86.00 87 GLN A CA 1
ATOM 691 C C . GLN A 1 87 ? -10.894 -1.951 17.783 1.00 86.00 87 GLN A C 1
ATOM 693 O O . GLN A 1 87 ? -10.070 -2.327 16.952 1.00 86.00 87 GLN A O 1
ATOM 698 N N . GLU A 1 88 ? -11.706 -2.798 18.420 1.00 84.38 88 GLU A N 1
ATOM 699 C CA . GLU A 1 88 ? -11.695 -4.251 18.213 1.00 84.38 88 GLU A CA 1
ATOM 700 C C . GLU A 1 88 ? -12.101 -4.643 16.780 1.00 84.38 88 GLU A C 1
ATOM 702 O O . GLU A 1 88 ? -11.461 -5.494 16.165 1.00 84.38 88 GLU A O 1
ATOM 707 N N . ALA A 1 89 ? -13.129 -3.998 16.218 1.00 83.25 89 ALA A N 1
ATOM 708 C CA . ALA A 1 89 ? -13.667 -4.344 14.901 1.00 83.25 89 ALA A CA 1
ATOM 709 C C . ALA A 1 89 ? -12.804 -3.854 13.724 1.00 83.25 89 ALA A C 1
ATOM 711 O O . ALA A 1 89 ? -12.728 -4.517 12.690 1.00 83.25 89 ALA A O 1
ATOM 712 N N . THR A 1 90 ? -12.184 -2.678 13.855 1.00 83.44 90 THR A N 1
ATOM 713 C CA . THR A 1 90 ? -11.417 -2.033 12.771 1.00 83.44 90 THR A CA 1
ATOM 714 C C . THR A 1 90 ? -9.911 -2.245 12.883 1.00 83.44 90 THR A C 1
ATOM 716 O O . THR A 1 90 ? -9.192 -2.022 11.910 1.00 83.44 90 THR A O 1
ATOM 719 N N . GLY A 1 91 ? -9.420 -2.665 14.054 1.00 84.06 91 GLY A N 1
ATOM 720 C CA . GLY A 1 91 ? -7.992 -2.818 14.333 1.00 84.06 91 GLY A CA 1
ATOM 721 C C . GLY A 1 91 ? -7.221 -1.494 14.390 1.00 84.06 91 GLY A C 1
ATOM 722 O O . GLY A 1 91 ? -5.992 -1.513 14.442 1.00 84.06 91 GLY A O 1
ATOM 723 N N . LEU A 1 92 ? -7.919 -0.353 14.368 1.00 84.56 92 LEU A N 1
ATOM 724 C CA . LEU A 1 92 ? -7.317 0.962 14.568 1.00 84.56 92 LEU A CA 1
ATOM 725 C C . LEU A 1 92 ? -6.805 1.089 16.002 1.00 84.56 92 LEU A C 1
ATOM 727 O O . LEU A 1 92 ? -7.343 0.493 16.930 1.00 84.56 92 LEU A O 1
ATOM 731 N N . SER A 1 93 ? -5.768 1.887 16.211 1.00 83.31 93 SER A N 1
ATOM 732 C CA . SER A 1 93 ? -5.336 2.237 17.563 1.00 83.31 93 SER A CA 1
ATOM 733 C C . SER A 1 93 ? -6.280 3.267 18.192 1.00 83.31 93 SER A C 1
ATOM 735 O O . SER A 1 93 ? -6.870 4.104 17.505 1.00 83.31 93 SER A O 1
ATOM 737 N N . GLY A 1 94 ? -6.381 3.270 19.523 1.00 78.69 94 GLY A N 1
ATOM 738 C CA . GLY A 1 94 ? -7.150 4.292 20.242 1.00 78.69 94 GLY A CA 1
ATOM 739 C C . GLY A 1 94 ? -6.672 5.724 19.954 1.00 78.69 94 GLY A C 1
ATOM 740 O O . GLY A 1 94 ? -7.464 6.659 19.997 1.00 78.69 94 GLY A O 1
ATOM 741 N N . GLU A 1 95 ? -5.399 5.919 19.598 1.00 81.25 95 GLU A N 1
ATOM 742 C CA . GLU A 1 95 ? -4.871 7.219 19.163 1.00 81.25 95 GLU A CA 1
ATOM 743 C C . GLU A 1 95 ? -5.386 7.640 17.781 1.00 81.25 95 GLU A C 1
ATOM 745 O O . GLU A 1 95 ? -5.681 8.815 17.561 1.00 81.25 95 GLU A O 1
ATOM 750 N N . GLU A 1 96 ? -5.499 6.699 16.841 1.00 81.50 96 GLU A N 1
ATOM 751 C CA . GLU A 1 96 ? -6.074 6.961 15.519 1.00 81.50 96 GLU A CA 1
ATOM 752 C C . GLU A 1 96 ? -7.559 7.284 15.622 1.00 81.50 96 GLU A C 1
ATOM 754 O O . GLU A 1 96 ? -8.013 8.225 14.974 1.00 81.50 96 GLU A O 1
ATOM 759 N N . LEU A 1 97 ? -8.288 6.574 16.486 1.00 80.44 97 LEU A N 1
ATOM 760 C CA . LEU A 1 97 ? -9.688 6.875 16.782 1.00 80.44 97 LEU A CA 1
ATOM 761 C C . LEU A 1 97 ? -9.849 8.250 17.436 1.00 80.44 97 LEU A C 1
ATOM 763 O O . LEU A 1 97 ? -10.698 9.014 16.997 1.00 80.44 97 LEU A O 1
ATOM 767 N N . LYS A 1 98 ? -8.986 8.633 18.386 1.00 81.69 98 LYS A N 1
ATOM 768 C CA . LYS A 1 98 ? -8.992 9.987 18.977 1.00 81.69 98 LYS A CA 1
ATOM 769 C C . LYS A 1 98 ? -8.694 11.094 17.962 1.00 81.69 98 LYS A C 1
ATOM 771 O O . LYS A 1 98 ? -9.253 12.179 18.058 1.00 81.69 98 LYS A O 1
ATOM 776 N N . LYS A 1 99 ? -7.819 10.842 16.981 1.00 82.62 99 LYS A N 1
ATOM 777 C CA . LYS A 1 99 ? -7.558 11.791 15.880 1.00 82.62 99 LYS A CA 1
ATOM 778 C C . LYS A 1 99 ? -8.738 11.900 14.919 1.00 82.62 99 LYS A C 1
ATOM 780 O O . LYS A 1 99 ? -8.960 12.968 14.360 1.00 82.62 99 LYS A O 1
ATOM 785 N N . LEU A 1 100 ? -9.448 10.796 14.692 1.00 78.69 100 LEU A N 1
ATOM 786 C CA . LEU A 1 100 ? -10.646 10.769 13.855 1.00 78.69 100 LEU A CA 1
ATOM 787 C C . LEU A 1 100 ? -11.825 11.450 14.546 1.00 78.69 100 LEU A C 1
ATOM 789 O O . LEU A 1 100 ? -12.594 12.146 13.889 1.00 78.69 100 LEU A O 1
ATOM 793 N N . PHE A 1 101 ? -11.949 11.246 15.856 1.00 78.62 101 PHE A N 1
ATOM 794 C CA . PHE A 1 101 ? -13.087 11.625 16.683 1.00 78.62 101 PHE A CA 1
ATOM 795 C C . PHE A 1 101 ? -12.610 12.447 17.895 1.00 78.62 101 PHE A C 1
ATOM 797 O O . PHE A 1 101 ? -12.594 11.942 19.016 1.00 78.62 101 PHE A O 1
ATOM 804 N N . PRO A 1 102 ? -12.185 13.706 17.691 1.00 70.12 102 PRO A N 1
ATOM 805 C CA . PRO A 1 102 ? -11.689 14.553 18.776 1.00 70.12 102 PRO A CA 1
ATOM 806 C C . PRO A 1 102 ? -12.791 15.071 19.719 1.00 70.12 102 PRO A C 1
ATOM 808 O O . PRO A 1 102 ? -12.464 15.621 20.766 1.00 70.12 102 PRO A O 1
ATOM 811 N N . ASP A 1 103 ? -14.069 14.902 19.366 1.00 60.59 103 ASP A N 1
ATOM 812 C CA . ASP A 1 103 ? -15.220 15.526 20.039 1.00 60.59 103 ASP A CA 1
ATOM 813 C C . ASP A 1 103 ? -15.684 14.835 21.345 1.00 60.59 103 ASP A C 1
ATOM 815 O O . ASP A 1 103 ? -16.683 15.249 21.923 1.00 60.59 103 ASP A O 1
ATOM 819 N N . GLU A 1 104 ? -14.989 13.803 21.837 1.00 55.59 104 GLU A N 1
ATOM 820 C CA . GLU A 1 104 ? -15.309 13.122 23.112 1.00 55.59 104 GLU A CA 1
ATOM 821 C C . GLU A 1 104 ? -14.391 13.570 24.272 1.00 55.59 104 GLU A C 1
ATOM 823 O O . GLU A 1 104 ? -13.649 12.767 24.849 1.00 55.59 104 GLU A O 1
ATOM 828 N N . GLN A 1 105 ? -14.444 14.862 24.622 1.00 45.84 105 GLN A N 1
ATOM 829 C CA . GLN A 1 105 ? -14.077 15.363 25.961 1.00 45.84 105 GLN A CA 1
ATOM 830 C C . GLN A 1 105 ? -15.315 15.818 26.726 1.00 45.84 105 GLN A C 1
ATOM 832 O O . GLN A 1 105 ? -16.128 16.562 26.135 1.00 45.84 105 GLN A O 1
#

Sequence (105 aa):
MRTAKPGKIPGFFASRSRENSMTLAERLIQKGFDEGFKEGFKEGFKEGFKEGFKEGFKEGFKKGALEVAREAACRLRDMGWTPERIQEATGLSGEELKKLFPDEQ

pLDDT: mean 73.08, std 16.41, range [34.28, 87.94]

Foldseek 3Di:
DDDDDDDDDDDDDPPDDPPPPPDPVNVVVVVVCVVCCCVCCVVCCVVCCVVVVVVVVVVVVVVVLVVVLLVQLVVCVVVVDDLVVSCVVSVDDSVVVCVSCVPPD

Organism: Salmonella typhimurium (NCBI:txid90371)